Protein AF-A7SX64-F1 (afdb_monomer)

InterPro domains:
  IPR026171 Fanconi anemia group I protein [PTHR21818] (3-124)
  IPR029308 FANCI solenoid 1 domain [PF14675] (15-123)

Secondary structure (DSSP, 8-state):
-GGGS-TTSHHHHHHHHHHHHHHHHHHHH--S-HHHHHH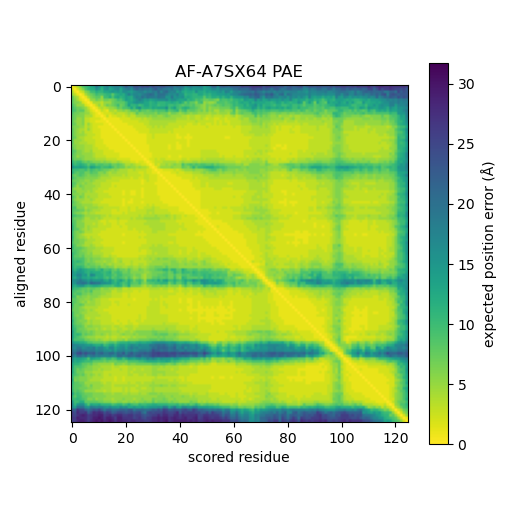HHHHHHHHHTTS-HHHHHHHHHHHHHHHHHT--TT-GGGGHHHHHHHHHHT-S-EESSSS-S-EE-HHHHHHHHHHHHHHHTT---

pLDDT: mean 84.51, std 13.71, range [35.16, 96.38]

Solvent-accessible surface area (backbone atoms only — not comparable to full-atom values): 7069 Å² total; per-residue (Å²): 113,66,92,82,34,52,64,91,38,75,66,18,36,53,51,50,52,50,50,53,52,51,53,41,49,49,40,35,72,54,86,52,57,66,71,58,47,51,52,50,51,54,54,54,58,65,51,48,68,76,52,54,42,60,56,50,49,58,53,47,48,56,50,52,51,26,63,75,69,62,63,57,74,57,52,60,48,57,66,49,48,65,55,50,49,53,47,33,38,75,30,78,57,25,58,52,65,96,87,49,98,44,71,41,36,13,51,58,52,44,51,53,51,53,50,51,56,56,58,58,64,72,70,72,128

Foldseek 3Di:
DCVVQPCVDPVSVVVLLVVLLVLLLVLLVVPDDPVVLVVSLVVVLVCLLVHDLASLVVVLVVVVCCVLVVSSPNCSSVVCVVSSLVSLQPAQWHDDDDDDPDIDHSVVVSVVSVVVVVVSVVPDD

Radius of gyration: 14.68 Å; Cα contacts (8 Å, |Δi|>4): 126;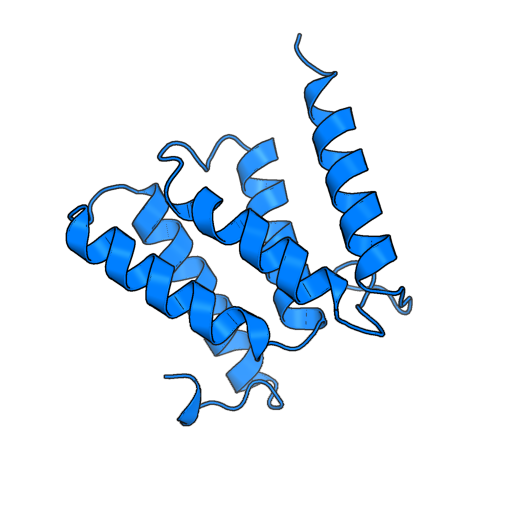 chains: 1; bounding box: 35×39×41 Å

Nearest PDB structures (foldseek):
  3s4z-assembly1_A  TM=8.999E-01  e=1.211E-05  Mus musculus
  8a2q-assembly1_B  TM=9.319E-01  e=1.605E-04  Gallus gallus

Structure (mmCIF, N/CA/C/O backbone):
data_AF-A7SX64-F1
#
_entry.id   AF-A7SX64-F1
#
loop_
_atom_site.group_PDB
_atom_site.id
_atom_site.type_symbol
_atom_site.label_atom_id
_atom_site.label_alt_id
_atom_site.label_comp_id
_atom_site.label_asym_id
_atom_site.label_entity_id
_atom_site.label_seq_id
_atom_site.pdbx_PDB_ins_code
_atom_site.Cartn_x
_atom_site.Cartn_y
_atom_site.Cartn_z
_atom_site.occupancy
_atom_site.B_iso_or_equiv
_atom_site.auth_seq_id
_atom_site.auth_comp_id
_atom_site.auth_asym_id
_atom_site.auth_atom_id
_atom_site.pdbx_PDB_model_num
ATOM 1 N N . VAL A 1 1 ? 5.598 -17.153 4.129 1.00 47.62 1 VAL A N 1
ATOM 2 C CA . VAL A 1 1 ? 4.821 -17.276 2.870 1.00 47.62 1 VAL A CA 1
ATOM 3 C C . VAL A 1 1 ? 5.610 -16.771 1.656 1.00 47.62 1 VAL A C 1
ATOM 5 O O . VAL A 1 1 ? 5.796 -17.565 0.745 1.00 47.62 1 VAL A O 1
ATOM 8 N N . ASN A 1 2 ? 6.177 -15.554 1.653 1.00 49.62 2 ASN A N 1
ATOM 9 C CA . ASN A 1 2 ? 6.927 -15.024 0.492 1.00 49.62 2 ASN A CA 1
ATOM 10 C C . ASN A 1 2 ? 8.206 -15.802 0.111 1.00 49.62 2 ASN A C 1
ATOM 12 O O . ASN A 1 2 ? 8.523 -15.906 -1.068 1.00 49.62 2 ASN A O 1
ATOM 16 N N . LYS A 1 3 ? 8.895 -16.458 1.058 1.00 59.31 3 LYS A N 1
ATOM 17 C CA . LYS A 1 3 ? 10.050 -17.325 0.726 1.00 59.31 3 LYS A CA 1
ATOM 18 C C . LYS A 1 3 ? 9.685 -18.579 -0.087 1.00 59.31 3 LYS A C 1
ATOM 20 O O . LYS A 1 3 ? 10.558 -19.158 -0.716 1.00 59.31 3 LYS A O 1
ATOM 25 N N . GLY A 1 4 ? 8.417 -19.003 -0.065 1.00 61.94 4 GLY A N 1
ATOM 26 C CA . GLY A 1 4 ? 7.933 -20.177 -0.803 1.00 61.94 4 GLY A CA 1
ATOM 27 C C . GLY A 1 4 ? 7.260 -19.845 -2.137 1.00 61.94 4 GLY A C 1
ATOM 28 O O . GLY A 1 4 ? 6.837 -20.756 -2.840 1.00 61.94 4 GLY A O 1
ATOM 29 N N . SER A 1 5 ? 7.111 -18.560 -2.477 1.00 63.25 5 SER A N 1
ATOM 30 C CA . SER A 1 5 ? 6.430 -18.120 -3.697 1.00 63.25 5 SER A CA 1
ATOM 31 C C . SER A 1 5 ? 7.075 -16.824 -4.202 1.00 63.25 5 SER A C 1
ATOM 33 O O . SER A 1 5 ? 6.650 -15.737 -3.819 1.00 63.25 5 SER A O 1
ATOM 35 N N . PRO A 1 6 ? 8.141 -16.921 -5.015 1.00 73.38 6 PRO A N 1
ATOM 36 C CA . PRO A 1 6 ? 8.865 -15.750 -5.489 1.00 73.38 6 PRO A CA 1
ATOM 37 C C . PRO A 1 6 ? 7.959 -14.834 -6.312 1.00 73.38 6 PRO A C 1
ATOM 39 O O . PRO A 1 6 ? 7.309 -15.283 -7.259 1.00 73.38 6 PRO A O 1
ATOM 42 N N . VAL A 1 7 ? 7.968 -13.539 -5.995 1.00 70.94 7 VAL A N 1
ATOM 43 C CA . VAL A 1 7 ? 7.174 -12.507 -6.691 1.00 70.94 7 VAL A CA 1
ATOM 44 C C . VAL A 1 7 ? 7.640 -12.299 -8.146 1.00 70.94 7 VAL A C 1
ATOM 46 O O . VAL A 1 7 ? 6.932 -11.708 -8.952 1.00 70.94 7 VAL A O 1
ATOM 49 N N . SER A 1 8 ? 8.809 -12.837 -8.508 1.00 72.88 8 SER A N 1
ATOM 50 C CA . SER A 1 8 ? 9.301 -12.923 -9.888 1.00 72.88 8 SER A CA 1
ATOM 51 C C . SER A 1 8 ? 8.517 -13.909 -10.763 1.00 72.88 8 SER A C 1
ATOM 53 O O . SER A 1 8 ? 8.577 -13.817 -11.985 1.00 72.88 8 SER A O 1
ATOM 55 N N . SER A 1 9 ? 7.779 -14.847 -10.162 1.00 81.75 9 SER A N 1
ATOM 56 C CA . SER A 1 9 ? 6.861 -15.737 -10.878 1.00 81.75 9 SER A CA 1
ATOM 57 C C . SER A 1 9 ? 5.459 -15.130 -10.936 1.00 81.75 9 SER A C 1
ATOM 59 O O . SER A 1 9 ? 5.009 -14.508 -9.974 1.00 81.75 9 SER A O 1
ATOM 61 N N . THR A 1 10 ? 4.728 -15.349 -12.031 1.00 81.50 10 THR A N 1
ATOM 62 C CA . THR A 1 10 ? 3.343 -14.866 -12.172 1.00 81.50 10 THR A CA 1
ATOM 63 C C . THR A 1 10 ? 2.431 -15.388 -11.058 1.00 81.50 10 THR A C 1
ATOM 65 O O . THR A 1 10 ? 1.606 -14.639 -10.535 1.00 81.50 10 THR A O 1
ATOM 68 N N . ASP A 1 11 ? 2.593 -16.649 -10.656 1.00 84.50 11 ASP A N 1
ATOM 69 C CA . ASP A 1 11 ? 1.783 -17.253 -9.594 1.00 84.50 11 ASP A CA 1
ATOM 70 C C . ASP A 1 11 ? 2.153 -16.723 -8.209 1.00 84.50 11 ASP A C 1
ATOM 72 O O . ASP A 1 11 ? 1.265 -16.448 -7.400 1.00 84.50 11 ASP A O 1
ATOM 76 N N . GLY A 1 12 ? 3.448 -16.522 -7.942 1.00 83.56 12 GLY A N 1
ATOM 77 C CA . GLY A 1 12 ? 3.907 -15.903 -6.701 1.00 83.56 12 GLY A CA 1
ATOM 78 C C . GLY A 1 12 ? 3.429 -14.467 -6.575 1.00 83.56 12 GLY A C 1
ATOM 79 O O . GLY A 1 12 ? 2.875 -14.104 -5.544 1.00 83.56 12 GLY A O 1
ATOM 80 N N . PHE A 1 13 ? 3.507 -13.691 -7.655 1.00 85.38 13 PHE A N 1
ATOM 81 C CA . PHE A 1 13 ? 2.944 -12.348 -7.721 1.00 85.38 13 PHE A CA 1
ATOM 82 C C . PHE A 1 13 ? 1.452 -12.319 -7.361 1.00 85.38 13 PHE A C 1
ATOM 84 O O . PHE A 1 13 ? 1.047 -11.603 -6.442 1.00 85.38 13 PHE A O 1
ATOM 91 N N . LYS A 1 14 ? 0.637 -13.151 -8.024 1.00 87.19 14 LYS A N 1
ATOM 92 C CA . LYS A 1 14 ? -0.808 -13.246 -7.756 1.00 87.19 14 LYS A CA 1
ATOM 93 C C . LYS A 1 14 ? -1.094 -13.662 -6.316 1.00 87.19 14 LYS A C 1
ATOM 95 O O . LYS A 1 14 ? -1.961 -13.077 -5.670 1.00 87.19 14 LYS A O 1
ATOM 100 N N . ARG A 1 15 ? -0.368 -14.656 -5.799 1.00 90.12 15 ARG A N 1
ATOM 101 C CA . ARG A 1 15 ? -0.540 -15.154 -4.429 1.00 90.12 15 ARG A CA 1
ATOM 102 C C . ARG A 1 15 ? -0.167 -14.098 -3.394 1.00 90.12 15 ARG A C 1
ATOM 104 O O . ARG A 1 15 ? -0.904 -13.933 -2.426 1.00 90.12 15 ARG A O 1
ATOM 111 N N . THR A 1 16 ? 0.934 -13.379 -3.596 1.00 89.44 16 THR A N 1
ATOM 112 C CA . THR A 1 16 ? 1.352 -12.287 -2.712 1.00 89.44 16 THR A CA 1
ATOM 113 C C . THR A 1 16 ? 0.294 -11.191 -2.694 1.00 89.44 16 THR A C 1
ATOM 115 O O . THR A 1 16 ? -0.166 -10.820 -1.619 1.00 89.44 16 THR A O 1
ATOM 118 N N . LEU A 1 17 ? -0.184 -10.731 -3.853 1.00 90.31 17 LEU A N 1
ATOM 119 C CA . LEU A 1 17 ? -1.247 -9.725 -3.896 1.00 90.31 17 LEU A CA 1
ATOM 120 C C . LEU A 1 17 ? -2.545 -10.195 -3.239 1.00 90.31 17 LEU A C 1
ATOM 122 O O . LEU A 1 17 ? -3.163 -9.431 -2.500 1.00 90.31 17 LEU A O 1
ATOM 126 N N . LEU A 1 18 ? -2.949 -11.447 -3.468 1.00 92.31 18 LEU A N 1
ATOM 127 C CA . LEU A 1 18 ? -4.130 -12.021 -2.825 1.00 92.31 18 LEU A CA 1
ATOM 128 C C . LEU A 1 18 ? -3.977 -12.049 -1.300 1.00 92.31 18 LEU A C 1
ATOM 130 O O . LEU A 1 18 ? -4.916 -11.702 -0.588 1.00 92.31 18 LEU A O 1
ATOM 134 N N . PHE A 1 19 ? -2.793 -12.411 -0.803 1.00 92.88 19 PHE A N 1
ATOM 135 C CA . PHE A 1 19 ? -2.486 -12.400 0.624 1.00 92.88 19 PHE A CA 1
ATOM 136 C C . PHE A 1 19 ? -2.623 -10.994 1.222 1.00 92.88 19 PHE A C 1
ATOM 138 O O . PHE A 1 19 ? -3.344 -10.823 2.202 1.00 92.88 19 PHE A O 1
ATOM 145 N N . TYR A 1 20 ? -2.020 -9.976 0.597 1.00 93.69 20 TYR A N 1
ATOM 146 C CA . TYR A 1 20 ? -2.165 -8.586 1.043 1.00 93.69 20 TYR A CA 1
ATOM 147 C C . TYR A 1 20 ? -3.628 -8.127 1.031 1.00 93.69 20 TYR A C 1
ATOM 149 O O . TYR A 1 20 ? -4.100 -7.591 2.031 1.00 93.69 20 TYR A O 1
ATOM 157 N N . LYS A 1 21 ? -4.362 -8.368 -0.065 1.00 91.69 21 LYS A N 1
ATOM 158 C CA . LYS A 1 21 ? -5.786 -8.005 -0.185 1.00 91.69 21 LYS A CA 1
ATOM 159 C C . LYS A 1 21 ? -6.630 -8.666 0.906 1.00 91.69 21 LYS A C 1
ATOM 161 O O . LYS A 1 21 ? -7.461 -8.002 1.519 1.00 91.69 21 LYS A O 1
ATOM 166 N N . HIS A 1 22 ? -6.382 -9.943 1.193 1.00 92.75 22 HIS A N 1
ATOM 167 C CA . HIS A 1 22 ? -7.085 -10.663 2.249 1.00 92.75 22 HIS A CA 1
ATOM 168 C C . HIS A 1 22 ? -6.777 -10.093 3.639 1.00 92.75 22 HIS A C 1
ATOM 170 O O . HIS A 1 22 ? -7.699 -9.825 4.404 1.00 92.75 22 HIS A O 1
ATOM 176 N N . CYS A 1 23 ? -5.505 -9.831 3.956 1.00 93.06 23 CYS A N 1
ATOM 177 C CA . CYS A 1 23 ? -5.143 -9.206 5.228 1.00 93.06 23 CYS A CA 1
ATOM 178 C C . CYS A 1 23 ? -5.739 -7.799 5.377 1.00 93.06 23 CYS A C 1
ATOM 180 O O . CYS A 1 23 ? -6.205 -7.456 6.457 1.00 93.06 23 CYS A O 1
ATOM 182 N N . ILE A 1 24 ? -5.760 -6.997 4.309 1.00 91.44 24 ILE A N 1
ATOM 183 C CA . ILE A 1 24 ? -6.397 -5.672 4.309 1.00 91.44 24 ILE A CA 1
ATOM 184 C C . ILE A 1 24 ? -7.898 -5.792 4.596 1.00 91.44 24 ILE A C 1
ATOM 186 O O . ILE A 1 24 ? -8.399 -5.045 5.433 1.00 91.44 24 ILE A O 1
ATOM 190 N N . SER A 1 25 ? -8.594 -6.745 3.962 1.00 89.69 25 SER A N 1
ATOM 191 C CA . SER A 1 25 ? -10.009 -7.026 4.249 1.00 89.69 25 SER A CA 1
ATOM 192 C C . SER A 1 25 ? -10.214 -7.355 5.725 1.00 89.69 25 SER A C 1
ATOM 194 O O . SER A 1 25 ? -10.964 -6.659 6.395 1.00 89.69 25 SER A O 1
ATOM 196 N N . LEU A 1 26 ? -9.453 -8.316 6.264 1.00 90.50 26 LEU A N 1
ATOM 197 C CA . LEU A 1 26 ? -9.541 -8.710 7.675 1.00 90.50 26 LEU A CA 1
ATOM 198 C C . LEU A 1 26 ? -9.324 -7.528 8.634 1.00 90.50 26 LEU A C 1
ATOM 200 O O . LEU A 1 26 ? -10.013 -7.401 9.644 1.00 90.50 26 LEU A O 1
ATOM 204 N N . LEU A 1 27 ? -8.364 -6.648 8.331 1.00 91.00 27 LEU A N 1
ATOM 205 C CA . LEU A 1 27 ? -8.097 -5.449 9.132 1.00 91.00 27 LEU A CA 1
ATOM 206 C C . LEU A 1 27 ? -9.253 -4.437 9.071 1.00 91.00 27 LEU A C 1
ATOM 208 O O . LEU A 1 27 ? -9.523 -3.760 10.067 1.00 91.00 27 LEU A O 1
ATOM 212 N N . ASN A 1 28 ? -9.922 -4.329 7.922 1.00 87.56 28 ASN A N 1
ATOM 213 C CA . ASN A 1 28 ? -11.069 -3.444 7.729 1.00 87.56 28 ASN A CA 1
ATOM 214 C C . ASN A 1 28 ? -12.337 -3.973 8.397 1.00 87.56 28 ASN A C 1
ATOM 216 O O . ASN A 1 28 ? -13.052 -3.177 8.999 1.00 87.56 28 ASN A O 1
ATOM 220 N N . ASP A 1 29 ? -12.567 -5.287 8.352 1.00 86.19 29 ASP A N 1
ATOM 221 C CA . ASP A 1 29 ? -13.725 -5.942 8.974 1.00 86.19 29 ASP A CA 1
ATOM 222 C C . ASP A 1 29 ? -13.731 -5.736 10.498 1.00 86.19 29 ASP A C 1
ATOM 224 O O . ASP A 1 29 ? -14.779 -5.621 11.123 1.00 86.19 29 ASP A O 1
ATOM 228 N N . GLY A 1 30 ? -12.546 -5.601 11.106 1.00 81.81 30 GLY A N 1
ATOM 229 C CA . GLY A 1 30 ? -12.401 -5.212 12.511 1.00 81.81 30 GLY A CA 1
ATOM 230 C C . GLY A 1 30 ? -12.592 -6.345 13.518 1.00 81.81 30 GLY A C 1
ATOM 231 O O . GLY A 1 30 ? -12.357 -6.129 14.706 1.00 81.81 30 GLY A O 1
ATOM 232 N N . ASP A 1 31 ? -12.876 -7.556 13.043 1.00 85.31 31 ASP A N 1
ATOM 233 C CA . ASP A 1 31 ? -13.068 -8.770 13.850 1.00 85.31 31 ASP A CA 1
ATOM 234 C C . ASP A 1 31 ? -11.762 -9.373 14.405 1.00 85.31 31 ASP A C 1
ATOM 236 O O . ASP A 1 31 ? -11.758 -10.419 15.056 1.00 85.31 31 ASP A O 1
ATOM 240 N N . VAL A 1 32 ? -10.624 -8.713 14.176 1.00 88.19 32 VAL A N 1
ATOM 241 C CA . VAL A 1 32 ? -9.315 -9.115 14.704 1.00 88.19 32 VAL A CA 1
ATOM 242 C C . VAL A 1 32 ? -8.930 -8.314 15.955 1.00 88.19 32 VAL A C 1
ATOM 244 O O . VAL A 1 32 ? -8.977 -7.076 15.941 1.00 88.19 32 VAL A O 1
ATOM 247 N N . PRO A 1 33 ? -8.454 -8.985 17.029 1.00 92.44 33 PRO A N 1
ATOM 248 C CA . PRO A 1 33 ? -7.917 -8.315 18.209 1.00 92.44 33 PRO A CA 1
ATOM 249 C C . PRO A 1 33 ? -6.831 -7.301 17.844 1.00 92.44 33 PRO A C 1
ATOM 251 O O . PRO A 1 33 ? -6.017 -7.544 16.955 1.00 92.44 33 PRO A O 1
ATOM 254 N N . ASN A 1 34 ? -6.774 -6.176 18.565 1.00 90.12 34 ASN A N 1
ATOM 255 C CA . ASN A 1 34 ? -5.851 -5.080 18.246 1.00 90.12 34 ASN A CA 1
ATOM 256 C C . ASN A 1 34 ? -4.387 -5.547 18.151 1.00 90.12 34 ASN A C 1
ATOM 258 O O . ASN A 1 34 ? -3.731 -5.301 17.147 1.00 90.12 34 ASN A O 1
ATOM 262 N N . LYS A 1 35 ? -3.922 -6.336 19.128 1.00 93.81 35 LYS A N 1
ATOM 263 C CA . LYS A 1 35 ? -2.570 -6.913 19.119 1.00 93.81 35 LYS A CA 1
ATOM 264 C C . LYS A 1 35 ? -2.270 -7.687 17.827 1.00 93.81 35 LYS A C 1
ATOM 266 O O . LYS A 1 35 ? -1.238 -7.462 17.204 1.00 93.81 35 LYS A O 1
ATOM 271 N N . THR A 1 36 ? -3.187 -8.555 17.406 1.00 93.75 36 THR A N 1
ATOM 272 C CA . THR A 1 36 ? -3.049 -9.347 16.177 1.00 93.75 36 THR A CA 1
ATOM 273 C C . THR A 1 36 ? -3.069 -8.459 14.936 1.00 93.75 36 THR A C 1
ATOM 275 O O . THR A 1 36 ? -2.272 -8.664 14.028 1.00 93.75 36 THR A O 1
ATOM 278 N N . ALA A 1 37 ? -3.931 -7.439 14.901 1.00 92.62 37 ALA A N 1
ATOM 279 C CA . ALA A 1 37 ? -3.956 -6.471 13.810 1.00 92.62 37 ALA A CA 1
ATOM 280 C C . ALA A 1 37 ? -2.607 -5.740 13.670 1.00 92.62 37 ALA A C 1
ATOM 282 O O . ALA A 1 37 ? -2.079 -5.650 12.565 1.00 92.62 37 ALA A O 1
ATOM 283 N N . THR A 1 38 ? -2.010 -5.290 14.779 1.00 93.38 38 THR A N 1
ATOM 284 C CA . THR A 1 38 ? -0.683 -4.655 14.786 1.00 93.38 38 THR A CA 1
ATOM 285 C C . THR A 1 38 ? 0.417 -5.603 14.306 1.00 93.38 38 THR A C 1
ATOM 287 O O . THR A 1 38 ? 1.269 -5.198 13.519 1.00 93.38 38 THR A O 1
ATOM 290 N N . GLU A 1 39 ? 0.399 -6.870 14.731 1.00 94.62 39 GLU A N 1
ATOM 291 C CA . GLU A 1 39 ? 1.358 -7.887 14.272 1.00 94.62 39 GLU A CA 1
ATOM 292 C C . GLU A 1 39 ? 1.238 -8.142 12.761 1.00 94.62 39 GLU A C 1
ATOM 294 O O . GLU A 1 39 ? 2.252 -8.194 12.060 1.00 94.62 39 GLU A O 1
ATOM 299 N N . ILE A 1 40 ? 0.007 -8.231 12.240 1.00 94.50 40 ILE A N 1
ATOM 300 C CA . ILE A 1 40 ? -0.261 -8.358 10.801 1.00 94.50 40 ILE A CA 1
ATOM 301 C C . ILE A 1 40 ? 0.279 -7.135 10.056 1.00 94.50 40 ILE A C 1
ATOM 303 O O . ILE A 1 40 ? 1.023 -7.295 9.091 1.00 94.50 40 ILE A O 1
ATOM 307 N N . ILE A 1 41 ? -0.051 -5.921 10.504 1.00 94.19 41 ILE A N 1
ATOM 308 C CA . ILE A 1 41 ? 0.413 -4.675 9.877 1.00 94.19 41 ILE A CA 1
ATOM 309 C C . ILE A 1 41 ? 1.942 -4.624 9.855 1.00 94.19 41 ILE A C 1
ATOM 311 O O . ILE A 1 41 ? 2.528 -4.406 8.795 1.00 94.19 41 ILE A O 1
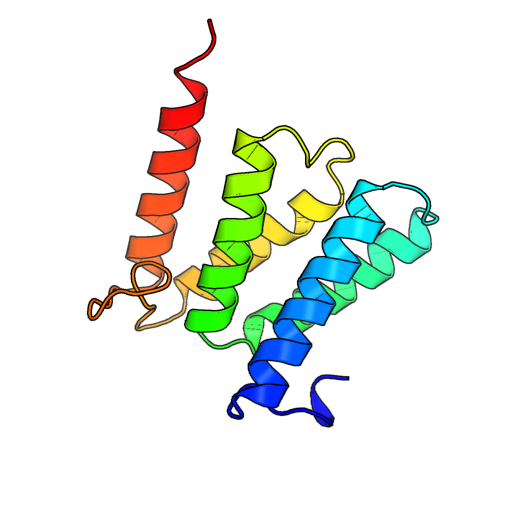ATOM 315 N N . GLY A 1 42 ? 2.594 -4.892 10.990 1.00 94.62 42 GLY A N 1
ATOM 316 C CA . GLY A 1 42 ? 4.052 -4.901 11.096 1.00 94.62 42 GLY A CA 1
ATOM 317 C C . GLY A 1 42 ? 4.700 -5.905 10.142 1.00 94.62 42 GLY A C 1
ATOM 318 O O . GLY A 1 42 ? 5.661 -5.569 9.451 1.00 94.62 42 GLY A O 1
ATOM 319 N N . PHE A 1 43 ? 4.137 -7.112 10.033 1.00 93.56 43 PHE A N 1
ATOM 320 C CA . PHE A 1 43 ? 4.600 -8.109 9.069 1.00 93.56 43 PHE A CA 1
ATOM 321 C C . PHE A 1 43 ? 4.461 -7.624 7.620 1.00 93.56 43 PHE A C 1
ATOM 323 O O . PHE A 1 43 ? 5.425 -7.674 6.856 1.00 93.56 43 PHE A O 1
ATOM 330 N N . LEU A 1 44 ? 3.287 -7.111 7.246 1.00 94.19 44 LEU A N 1
ATOM 331 C CA . LEU A 1 44 ? 3.037 -6.605 5.896 1.00 94.19 44 LEU A CA 1
ATOM 332 C C . LEU A 1 44 ? 3.983 -5.453 5.539 1.00 94.19 44 LEU A C 1
ATOM 334 O O . LEU A 1 44 ? 4.502 -5.431 4.423 1.00 94.19 44 LEU A O 1
ATOM 338 N N . MET A 1 45 ? 4.242 -4.535 6.478 1.00 94.69 45 MET A N 1
ATOM 339 C CA . MET A 1 45 ? 5.150 -3.399 6.294 1.00 94.69 45 MET A CA 1
ATOM 340 C C . MET A 1 45 ? 6.588 -3.815 5.989 1.00 94.69 45 MET A C 1
ATOM 342 O O . MET A 1 45 ? 7.223 -3.181 5.148 1.00 94.69 45 MET A O 1
ATOM 346 N N . MET A 1 46 ? 7.099 -4.854 6.657 1.00 91.25 46 MET A N 1
ATOM 347 C CA . MET A 1 46 ? 8.456 -5.359 6.419 1.00 91.25 46 MET A CA 1
ATOM 348 C C . MET A 1 46 ? 8.605 -5.947 5.014 1.00 91.25 46 MET A C 1
ATOM 350 O O . MET A 1 46 ? 9.621 -5.745 4.355 1.00 91.25 46 MET A O 1
ATOM 354 N N . GLU A 1 47 ? 7.579 -6.644 4.532 1.00 90.69 47 GLU A N 1
ATOM 355 C CA . GLU A 1 47 ? 7.630 -7.312 3.232 1.00 90.69 47 GLU A CA 1
ATOM 356 C C . GLU A 1 47 ? 7.446 -6.333 2.055 1.00 90.69 47 GLU A C 1
ATOM 358 O O . GLU A 1 47 ? 7.946 -6.602 0.961 1.00 90.69 47 GLU A O 1
ATOM 363 N N . LEU A 1 48 ? 6.802 -5.174 2.269 1.00 92.00 48 LEU A N 1
ATOM 364 C CA . LEU A 1 48 ? 6.522 -4.180 1.218 1.00 92.00 48 LEU A CA 1
ATOM 365 C C . LEU A 1 48 ? 7.781 -3.699 0.483 1.00 92.00 48 LEU A C 1
ATOM 367 O O . LEU A 1 48 ? 7.744 -3.531 -0.735 1.00 92.00 48 LEU A O 1
ATOM 371 N N . ASP A 1 49 ? 8.899 -3.513 1.188 1.00 88.56 49 ASP A N 1
ATOM 372 C CA . ASP A 1 49 ? 10.141 -3.011 0.577 1.00 88.56 49 ASP A CA 1
ATOM 373 C C . ASP A 1 49 ? 10.713 -3.982 -0.470 1.00 88.56 49 ASP A C 1
ATOM 375 O O . ASP A 1 49 ? 11.383 -3.574 -1.423 1.00 88.56 49 ASP A O 1
ATOM 379 N N . THR A 1 50 ? 10.404 -5.274 -0.324 1.00 88.69 50 THR A N 1
ATOM 380 C CA . THR A 1 50 ? 10.874 -6.340 -1.219 1.00 88.69 50 THR A CA 1
ATOM 381 C C . THR A 1 50 ? 10.014 -6.497 -2.472 1.00 88.69 50 THR A C 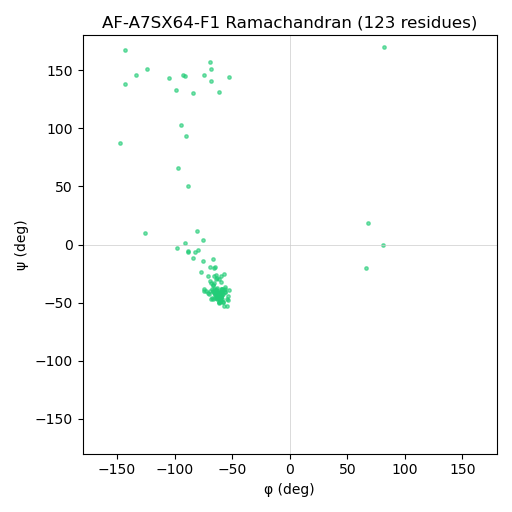1
ATOM 383 O O . THR A 1 50 ? 10.408 -7.188 -3.412 1.00 88.69 50 THR A O 1
ATOM 386 N N . LEU A 1 51 ? 8.842 -5.855 -2.517 1.00 90.62 51 LEU A N 1
ATOM 387 C CA . LEU A 1 51 ? 7.914 -6.006 -3.627 1.00 90.62 51 LEU A CA 1
ATOM 388 C C . LEU A 1 51 ? 8.391 -5.258 -4.884 1.00 90.62 51 LEU A C 1
ATOM 390 O O . LEU A 1 51 ? 8.989 -4.176 -4.791 1.00 90.62 51 LEU A O 1
ATOM 394 N N . PRO A 1 52 ? 8.110 -5.797 -6.084 1.00 91.31 52 PRO A N 1
ATOM 395 C CA . PRO A 1 52 ? 8.350 -5.095 -7.336 1.00 91.31 52 PRO A CA 1
ATOM 396 C C . PRO A 1 52 ? 7.380 -3.918 -7.497 1.00 91.31 52 PRO A C 1
ATOM 398 O O . PRO A 1 52 ? 6.273 -3.929 -6.953 1.00 91.31 52 PRO A O 1
ATOM 401 N N . GLY A 1 53 ? 7.764 -2.930 -8.312 1.00 91.94 53 GLY A N 1
ATOM 402 C CA . GLY A 1 53 ? 6.948 -1.739 -8.581 1.00 91.94 53 GLY A CA 1
ATOM 403 C C . GLY A 1 53 ? 5.520 -2.064 -9.031 1.00 91.94 53 GLY A C 1
ATOM 404 O O . GLY A 1 53 ? 4.566 -1.458 -8.548 1.00 91.94 53 GLY A O 1
ATOM 405 N N . LYS A 1 54 ? 5.344 -3.098 -9.863 1.00 91.00 54 LYS A N 1
ATOM 406 C CA . LYS A 1 54 ? 4.017 -3.570 -10.287 1.00 91.00 54 LYS A CA 1
ATOM 407 C C . LYS A 1 54 ? 3.126 -4.022 -9.119 1.00 91.00 54 LYS A C 1
ATOM 409 O O . LYS A 1 54 ? 1.945 -3.717 -9.089 1.00 91.00 54 LYS A O 1
ATOM 414 N N . ALA A 1 55 ? 3.677 -4.728 -8.132 1.00 91.19 55 ALA A N 1
ATOM 415 C CA . ALA A 1 55 ? 2.875 -5.172 -6.991 1.00 91.19 55 ALA A CA 1
ATOM 416 C C . ALA A 1 55 ? 2.468 -3.978 -6.120 1.00 91.19 55 ALA A C 1
ATOM 418 O O . ALA A 1 55 ? 1.337 -3.899 -5.656 1.00 91.19 55 ALA A O 1
ATOM 419 N N . LEU A 1 56 ? 3.386 -3.031 -5.920 1.00 93.69 56 LEU A N 1
ATOM 420 C CA . LEU A 1 56 ? 3.127 -1.838 -5.121 1.00 93.69 56 LEU A CA 1
ATOM 421 C C . LEU A 1 56 ? 2.080 -0.914 -5.764 1.00 93.69 56 LEU A C 1
ATOM 423 O O . LEU A 1 56 ? 1.225 -0.380 -5.059 1.00 93.69 56 LEU A O 1
ATOM 427 N N . THR A 1 57 ? 2.116 -0.751 -7.087 1.00 92.69 57 THR A N 1
ATOM 428 C CA . TH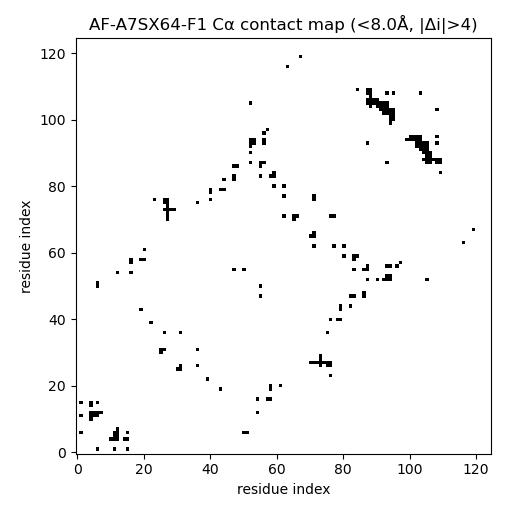R A 1 57 ? 1.098 0.009 -7.835 1.00 92.69 57 THR A CA 1
ATOM 429 C C . THR A 1 57 ? -0.273 -0.660 -7.715 1.00 92.69 57 THR A C 1
ATOM 431 O O . THR A 1 57 ? -1.220 -0.004 -7.294 1.00 92.69 57 THR A O 1
ATOM 434 N N . GLU A 1 58 ? -0.374 -1.981 -7.909 1.00 91.56 58 GLU A N 1
ATOM 435 C CA . GLU A 1 58 ? -1.634 -2.715 -7.698 1.00 91.56 58 GLU A CA 1
ATOM 436 C C . GLU A 1 58 ? -2.169 -2.614 -6.260 1.00 91.56 58 GLU A C 1
ATOM 438 O O . GLU A 1 58 ? -3.377 -2.502 -6.053 1.00 91.56 58 GLU A O 1
ATOM 443 N N . LEU A 1 59 ? -1.293 -2.632 -5.250 1.00 92.62 59 LEU A N 1
ATOM 444 C CA . LEU A 1 59 ? -1.704 -2.417 -3.859 1.00 92.62 59 LEU A CA 1
ATOM 445 C C . LEU A 1 59 ? -2.213 -0.996 -3.624 1.00 92.62 59 LEU A C 1
ATOM 447 O O . LEU A 1 59 ? -3.134 -0.805 -2.838 1.00 92.62 59 LEU A O 1
ATOM 451 N N . THR A 1 60 ? -1.639 -0.005 -4.297 1.00 92.06 60 THR A N 1
ATOM 452 C CA . THR A 1 60 ? -2.079 1.385 -4.173 1.00 92.06 60 THR A CA 1
ATOM 453 C C . THR A 1 60 ? -3.501 1.564 -4.696 1.00 92.06 60 THR A C 1
ATOM 455 O O . THR A 1 60 ? -4.305 2.217 -4.031 1.00 92.06 60 THR A O 1
ATOM 458 N N . GLU A 1 61 ? -3.839 0.940 -5.825 1.00 89.44 61 GLU A N 1
ATOM 459 C CA . GLU A 1 61 ? -5.195 0.987 -6.386 1.00 89.44 61 GLU A CA 1
ATOM 460 C C . GLU A 1 61 ? -6.239 0.433 -5.403 1.00 89.44 61 GLU A C 1
ATOM 462 O O . GLU A 1 61 ? -7.283 1.048 -5.215 1.00 89.44 61 GLU A O 1
ATOM 467 N N . VAL A 1 62 ? -5.920 -0.636 -4.657 1.00 89.31 62 VAL A N 1
ATOM 468 C CA . VAL A 1 62 ? -6.804 -1.167 -3.593 1.00 89.31 62 VAL A CA 1
ATOM 469 C C . VAL A 1 62 ? -7.142 -0.095 -2.552 1.00 89.31 62 VAL A C 1
ATOM 471 O O . VAL A 1 62 ? -8.284 0.002 -2.101 1.00 89.31 62 VAL A O 1
ATOM 474 N N . PHE A 1 63 ? -6.163 0.726 -2.166 1.00 88.00 63 PHE A N 1
ATOM 475 C CA . PHE A 1 63 ? -6.389 1.822 -1.227 1.00 88.00 63 PHE A CA 1
ATOM 476 C C . PHE A 1 63 ? -7.134 2.992 -1.866 1.00 88.00 63 PHE A C 1
ATOM 478 O O . PHE A 1 63 ? -8.012 3.555 -1.219 1.00 88.00 63 PHE A O 1
ATOM 485 N N . LEU A 1 64 ? -6.832 3.359 -3.113 1.00 86.81 64 LEU A N 1
ATOM 486 C CA . LEU A 1 64 ? -7.564 4.415 -3.817 1.00 86.81 64 LEU A CA 1
ATOM 487 C C . LEU A 1 64 ? -9.044 4.062 -3.976 1.00 86.81 64 LEU A C 1
ATOM 489 O O . LEU A 1 64 ? -9.900 4.895 -3.675 1.00 86.81 64 LEU A O 1
ATOM 493 N N . ASP A 1 65 ? -9.338 2.836 -4.400 1.00 86.19 65 ASP A N 1
ATOM 494 C CA . ASP A 1 65 ? -10.699 2.324 -4.533 1.00 86.19 65 ASP A CA 1
ATOM 495 C C . ASP A 1 65 ? -11.396 2.282 -3.177 1.00 86.19 65 ASP A C 1
ATOM 497 O O . ASP A 1 65 ? -12.536 2.729 -3.051 1.00 86.19 65 ASP A O 1
ATOM 501 N N . GLY A 1 66 ? -10.692 1.838 -2.134 1.00 83.06 66 GLY A N 1
ATOM 502 C CA . GLY A 1 66 ? -11.225 1.831 -0.778 1.00 83.06 66 GLY A CA 1
ATOM 503 C C . GLY A 1 66 ? -11.523 3.229 -0.225 1.00 83.06 66 GLY A C 1
ATOM 504 O O . GLY A 1 66 ? -12.544 3.429 0.436 1.00 83.06 66 GLY A O 1
ATOM 505 N N . VAL A 1 67 ? -10.670 4.219 -0.516 1.00 81.12 67 VAL A N 1
ATOM 506 C CA . VAL A 1 67 ? -10.888 5.624 -0.134 1.00 81.12 67 VAL A CA 1
ATOM 507 C C . VAL A 1 67 ? -12.077 6.212 -0.893 1.00 81.12 67 VAL A C 1
ATOM 509 O O . VAL A 1 67 ? -12.927 6.848 -0.274 1.00 81.12 67 VAL A O 1
ATOM 512 N N . LYS A 1 68 ? -12.163 5.993 -2.211 1.00 81.12 68 LYS A N 1
ATOM 513 C CA . LYS A 1 68 ? -13.267 6.494 -3.050 1.00 81.12 68 LYS A CA 1
ATOM 514 C C . LYS A 1 68 ? -14.603 5.836 -2.698 1.00 81.12 68 LYS A C 1
ATOM 516 O O . LYS A 1 68 ? -15.622 6.514 -2.668 1.00 81.12 68 LYS A O 1
ATOM 521 N N . GLY A 1 69 ? -14.593 4.530 -2.433 1.00 79.25 69 GLY A N 1
ATOM 522 C CA . GLY A 1 69 ? -15.775 3.739 -2.090 1.00 79.25 69 GLY A CA 1
ATOM 523 C C . GLY A 1 69 ? -16.192 3.823 -0.620 1.00 79.25 69 GLY A C 1
ATOM 524 O O . GLY A 1 69 ? -17.231 3.280 -0.259 1.00 79.25 69 GLY A O 1
ATOM 525 N N . GLY A 1 70 ? -15.397 4.471 0.240 1.00 75.06 70 GLY A N 1
ATOM 526 C CA . GLY A 1 70 ? -15.684 4.594 1.672 1.00 75.06 70 GLY A CA 1
ATOM 527 C C . GLY A 1 70 ? -15.594 3.277 2.455 1.00 75.06 70 GLY A C 1
ATOM 528 O O . GLY A 1 70 ? -16.136 3.183 3.553 1.00 75.06 70 GLY A O 1
ATOM 529 N N . THR A 1 71 ? -14.920 2.257 1.918 1.00 72.75 71 THR A N 1
ATOM 530 C CA . THR A 1 71 ? -14.865 0.903 2.505 1.00 72.75 71 THR A CA 1
ATOM 531 C C . THR A 1 71 ? -13.725 0.713 3.512 1.00 72.75 71 THR A C 1
ATOM 533 O O . THR A 1 71 ? -13.651 -0.316 4.178 1.00 72.75 71 THR A O 1
ATOM 536 N N . LEU A 1 72 ? -12.849 1.709 3.682 1.00 73.50 72 LEU A N 1
ATOM 537 C CA . LEU A 1 72 ? -11.744 1.701 4.657 1.00 73.50 72 LEU A CA 1
ATOM 538 C C . LEU A 1 72 ? -12.179 2.257 6.027 1.00 73.50 72 LEU A C 1
ATOM 540 O O . LEU A 1 72 ? -11.543 3.151 6.585 1.00 73.50 72 LEU A O 1
ATOM 544 N N . SER A 1 73 ? -13.292 1.751 6.556 1.00 66.06 73 SER A N 1
ATOM 545 C CA . SER A 1 73 ? -14.015 2.308 7.711 1.00 66.06 73 SER A CA 1
ATOM 546 C C . SER A 1 73 ? -13.274 2.202 9.053 1.00 66.06 73 SER A C 1
ATOM 548 O O . SER A 1 73 ? -13.401 3.098 9.884 1.00 66.06 73 SER A O 1
ATOM 550 N N . ASN A 1 74 ? -12.474 1.150 9.270 1.00 70.81 74 ASN A N 1
ATOM 551 C CA . ASN A 1 74 ? -11.765 0.909 10.539 1.00 70.81 74 ASN A CA 1
ATOM 552 C C . ASN A 1 74 ? -10.379 1.582 10.620 1.00 70.81 74 ASN A C 1
ATOM 554 O O . ASN A 1 74 ? -9.713 1.528 11.650 1.00 70.81 74 ASN A O 1
ATOM 558 N N . GLY A 1 75 ? -9.894 2.184 9.529 1.00 76.88 75 GLY A N 1
ATOM 559 C CA . GLY A 1 75 ? -8.644 2.954 9.487 1.00 76.88 75 GLY A CA 1
ATOM 560 C C . GLY A 1 75 ? -7.334 2.179 9.714 1.00 76.88 75 GLY A C 1
ATOM 561 O O . GLY A 1 75 ? -6.292 2.639 9.267 1.00 76.88 75 GLY A O 1
ATOM 562 N N . LYS A 1 76 ? -7.352 0.989 10.325 1.00 85.44 76 LYS A N 1
ATOM 563 C CA . LYS A 1 76 ? -6.147 0.196 10.630 1.00 85.44 76 LYS A CA 1
ATOM 564 C C . LYS A 1 76 ? -5.344 -0.178 9.387 1.00 85.44 76 LYS A C 1
ATOM 566 O O . LYS A 1 76 ? -4.123 -0.081 9.377 1.00 85.44 76 LYS A O 1
ATOM 571 N N . SER A 1 77 ? -6.017 -0.581 8.309 1.00 88.44 77 SER A N 1
ATOM 572 C CA . SER A 1 77 ? -5.326 -0.912 7.057 1.00 88.44 77 SER A CA 1
ATOM 573 C C . SER A 1 77 ? -4.647 0.309 6.422 1.00 88.44 77 SER A C 1
ATOM 575 O O . SER A 1 77 ? -3.629 0.143 5.750 1.00 88.44 77 SER A O 1
ATOM 577 N N . LEU A 1 78 ? -5.146 1.533 6.667 1.00 89.81 78 LEU A N 1
ATOM 578 C CA . LEU A 1 78 ? -4.553 2.772 6.144 1.00 89.81 78 LEU A CA 1
ATOM 579 C C . LEU A 1 78 ? -3.157 3.039 6.709 1.00 89.81 78 LEU A C 1
ATOM 581 O O . LEU A 1 78 ? -2.391 3.765 6.080 1.00 89.81 78 LEU A O 1
ATOM 585 N N . GLU A 1 79 ? -2.784 2.428 7.835 1.00 91.19 79 GLU A N 1
ATOM 586 C CA . GLU A 1 79 ? -1.421 2.508 8.367 1.00 91.19 79 GLU A CA 1
ATOM 587 C C . GLU A 1 79 ? -0.383 1.947 7.382 1.00 91.19 79 GLU A C 1
ATOM 589 O O . GLU A 1 79 ? 0.758 2.402 7.358 1.00 91.19 79 GLU A O 1
ATOM 594 N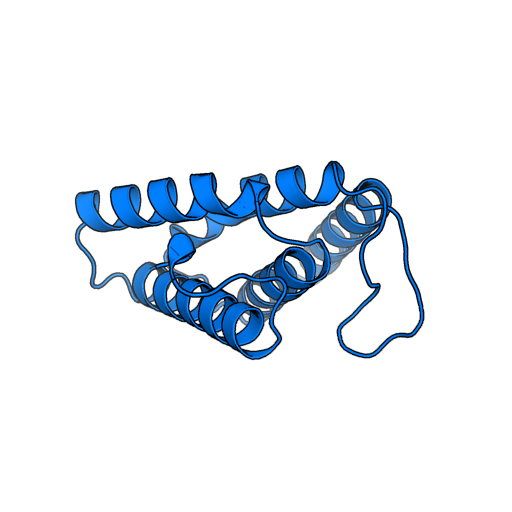 N . LEU A 1 80 ? -0.776 1.014 6.505 1.00 93.12 80 LEU A N 1
ATOM 595 C CA . LEU A 1 80 ? 0.093 0.476 5.454 1.00 93.12 80 LEU A CA 1
ATOM 596 C C . LEU A 1 80 ? 0.361 1.493 4.338 1.00 93.12 80 LEU A C 1
ATOM 598 O O . LEU A 1 80 ? 1.404 1.433 3.685 1.00 93.12 80 LEU A O 1
ATOM 602 N N . PHE A 1 81 ? -0.557 2.433 4.110 1.00 92.31 81 PHE A N 1
ATOM 603 C CA . PHE A 1 81 ? -0.528 3.303 2.938 1.00 92.31 81 PHE A CA 1
ATOM 604 C C . PHE A 1 81 ? 0.712 4.219 2.882 1.00 92.31 81 PHE A C 1
ATOM 606 O O . PHE A 1 81 ? 1.386 4.231 1.849 1.00 92.31 81 PHE A O 1
ATOM 613 N N . PRO A 1 82 ? 1.130 4.907 3.968 1.00 93.31 82 PRO A N 1
ATOM 614 C CA . PRO A 1 82 ? 2.388 5.661 3.982 1.00 93.31 82 PRO A CA 1
ATOM 615 C C . PRO A 1 82 ? 3.623 4.815 3.644 1.00 93.31 82 PRO A C 1
ATOM 617 O O . PRO A 1 82 ? 4.545 5.293 2.971 1.00 93.31 82 PRO A O 1
ATOM 620 N N . LYS A 1 83 ? 3.648 3.549 4.083 1.00 95.69 83 LYS A N 1
ATOM 621 C CA . LYS A 1 83 ? 4.749 2.625 3.793 1.00 95.69 83 LYS A CA 1
ATOM 622 C C . LYS A 1 83 ? 4.748 2.203 2.326 1.00 95.69 83 LYS A C 1
ATOM 624 O O . LYS A 1 83 ? 5.813 2.218 1.716 1.00 95.69 83 LYS A O 1
ATOM 629 N N . ILE A 1 84 ? 3.580 1.926 1.740 1.00 95.25 84 ILE A N 1
ATOM 630 C CA . ILE A 1 84 ? 3.436 1.643 0.300 1.00 95.25 84 ILE A CA 1
ATOM 631 C C . ILE A 1 84 ? 3.952 2.824 -0.528 1.00 95.25 84 ILE A C 1
ATOM 633 O O . ILE A 1 84 ? 4.804 2.633 -1.393 1.00 95.25 84 ILE A O 1
ATOM 637 N N . LEU A 1 85 ? 3.524 4.055 -0.218 1.00 94.75 85 LEU A N 1
ATOM 638 C CA . LEU A 1 85 ? 3.995 5.256 -0.920 1.00 94.75 85 LEU A CA 1
ATOM 639 C C . LEU A 1 85 ? 5.515 5.429 -0.822 1.00 94.75 85 LEU A C 1
ATOM 641 O O . LEU A 1 85 ? 6.158 5.851 -1.781 1.00 94.75 85 LEU A O 1
ATOM 645 N N . SER A 1 86 ? 6.096 5.116 0.335 1.00 95.94 86 SER A N 1
ATOM 646 C CA . SER A 1 86 ? 7.544 5.198 0.546 1.00 95.94 86 SER A CA 1
ATOM 647 C C . SER A 1 86 ? 8.299 4.119 -0.237 1.00 95.94 86 SER A C 1
ATOM 649 O O . SER A 1 86 ? 9.301 4.428 -0.873 1.00 95.94 86 SER A O 1
ATOM 651 N N . ALA A 1 87 ? 7.792 2.883 -0.251 1.00 95.88 87 ALA A N 1
ATOM 652 C CA . ALA A 1 87 ? 8.369 1.774 -1.009 1.00 95.88 87 ALA A CA 1
ATOM 653 C C . ALA A 1 87 ? 8.281 1.994 -2.529 1.00 95.88 87 ALA A C 1
ATOM 655 O O . ALA A 1 87 ? 9.181 1.591 -3.262 1.00 95.88 87 ALA A O 1
ATOM 656 N N . ILE A 1 88 ? 7.222 2.657 -3.004 1.00 95.50 88 ILE A N 1
ATOM 657 C CA . ILE A 1 88 ? 7.087 3.082 -4.401 1.00 95.50 88 ILE A CA 1
ATOM 658 C C . ILE A 1 88 ? 8.097 4.169 -4.736 1.00 95.50 88 ILE A C 1
ATOM 660 O O . ILE A 1 88 ? 8.756 4.070 -5.760 1.00 95.50 88 ILE A O 1
ATOM 664 N N . ALA A 1 89 ? 8.233 5.195 -3.891 1.00 96.38 89 ALA A N 1
ATOM 665 C CA . ALA A 1 89 ? 9.040 6.378 -4.197 1.00 96.38 89 ALA A CA 1
ATOM 666 C C . ALA A 1 89 ? 10.509 6.070 -4.521 1.00 96.38 89 ALA A C 1
ATOM 668 O O . ALA A 1 89 ? 11.148 6.852 -5.217 1.00 96.38 89 ALA A O 1
ATOM 669 N N . VAL A 1 90 ? 11.029 4.949 -4.014 1.00 96.06 90 VAL A N 1
ATOM 670 C CA . VAL A 1 90 ? 12.409 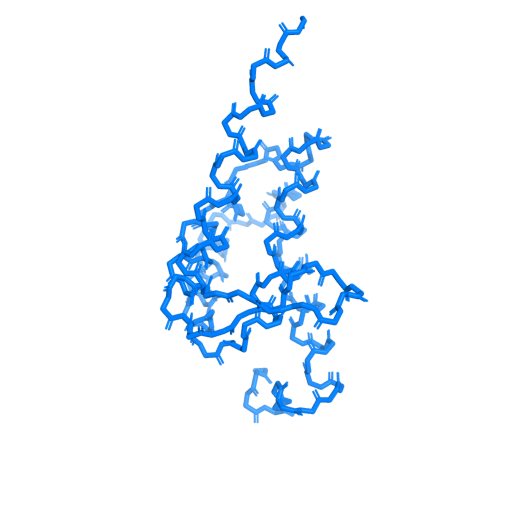4.494 -4.235 1.00 96.06 90 VAL A CA 1
ATOM 671 C C . VAL A 1 90 ? 12.568 3.580 -5.455 1.00 96.06 90 VAL A C 1
ATOM 673 O O . VAL A 1 90 ? 13.663 3.085 -5.697 1.00 96.06 90 VAL A O 1
ATOM 676 N N . LYS A 1 91 ? 11.495 3.293 -6.204 1.00 94.19 91 LYS A N 1
ATOM 677 C CA . LYS A 1 91 ? 11.574 2.504 -7.439 1.00 94.19 91 LYS A CA 1
ATOM 678 C C . LYS A 1 91 ? 11.954 3.402 -8.611 1.00 94.19 91 LYS A C 1
ATOM 680 O O . LYS A 1 91 ? 11.295 4.414 -8.852 1.00 94.19 91 LYS A O 1
ATOM 685 N N . ASP A 1 92 ? 12.957 2.975 -9.372 1.00 93.06 92 ASP A N 1
ATOM 686 C CA . ASP A 1 92 ? 13.418 3.689 -10.569 1.00 93.06 92 ASP A CA 1
ATOM 687 C C . ASP A 1 92 ? 12.338 3.760 -11.652 1.00 93.06 92 ASP A C 1
ATOM 689 O O . ASP A 1 92 ? 12.189 4.783 -12.313 1.00 93.06 92 ASP A O 1
ATOM 693 N N . SER A 1 93 ? 11.560 2.684 -11.799 1.00 92.56 93 SER A N 1
ATOM 694 C CA . SER A 1 93 ? 10.448 2.595 -12.741 1.00 92.56 93 SER A CA 1
ATOM 695 C C . SER A 1 93 ? 9.280 1.801 -12.149 1.00 92.56 93 SER A C 1
ATOM 697 O O . SER A 1 93 ? 9.467 0.774 -11.483 1.00 92.56 93 SER A O 1
ATOM 699 N N . VAL A 1 94 ? 8.064 2.291 -12.384 1.00 93.25 94 VAL A N 1
ATOM 700 C CA . VAL A 1 94 ? 6.798 1.632 -12.066 1.00 93.25 94 VAL A CA 1
ATOM 701 C C . VAL A 1 94 ? 5.838 1.722 -13.260 1.00 93.25 94 VAL A C 1
ATOM 703 O O . VAL A 1 94 ? 5.840 2.727 -13.976 1.00 93.25 94 VAL A O 1
ATOM 706 N N . PRO A 1 95 ? 4.994 0.699 -13.479 1.00 90.50 95 PRO A N 1
ATOM 707 C CA . PRO A 1 95 ? 3.997 0.733 -14.541 1.00 90.50 95 PRO A CA 1
ATOM 708 C C . PRO A 1 95 ? 2.909 1.765 -14.234 1.00 90.50 95 PRO A C 1
ATOM 710 O O . PRO A 1 95 ? 2.457 1.906 -13.096 1.00 90.50 95 PRO A O 1
ATOM 713 N N . VAL A 1 96 ? 2.469 2.478 -15.266 1.00 81.19 96 VAL A N 1
ATOM 714 C CA . VAL A 1 96 ? 1.426 3.501 -15.155 1.00 81.19 96 VAL A CA 1
ATOM 715 C C . VAL A 1 96 ? 0.063 2.861 -15.381 1.00 81.19 96 VAL A C 1
ATOM 717 O O . VAL A 1 96 ? -0.378 2.763 -16.514 1.00 81.19 96 VAL A O 1
ATOM 720 N N . GLY A 1 97 ? -0.638 2.439 -14.332 1.00 69.31 97 GLY A N 1
ATOM 721 C CA . GLY A 1 97 ? -1.944 1.773 -14.460 1.00 69.31 97 GLY A CA 1
ATOM 722 C C . GLY A 1 97 ? -1.850 0.271 -14.775 1.00 69.31 97 GLY A C 1
ATOM 723 O O . GLY A 1 97 ? -0.775 -0.257 -15.047 1.00 69.31 97 GLY A O 1
ATOM 724 N N . LEU A 1 98 ? -2.989 -0.427 -14.691 1.00 61.03 98 LEU A N 1
ATOM 725 C CA . LEU A 1 98 ? -3.062 -1.899 -14.717 1.00 61.03 98 LEU A CA 1
ATOM 726 C C . LEU A 1 98 ? -2.717 -2.526 -16.083 1.00 61.03 98 LEU A C 1
ATOM 728 O O . LEU A 1 98 ? -2.139 -3.613 -16.107 1.00 61.03 98 LEU A O 1
ATOM 732 N N . ASP A 1 99 ? -3.008 -1.824 -17.187 1.00 58.12 99 ASP A N 1
ATOM 733 C CA . ASP A 1 99 ? -2.954 -2.364 -18.560 1.00 58.12 99 ASP A CA 1
ATOM 734 C C . ASP A 1 99 ? -2.074 -1.548 -19.535 1.00 58.12 99 ASP A C 1
ATOM 736 O O . ASP A 1 99 ? -2.103 -1.767 -20.748 1.00 58.12 99 ASP A O 1
ATOM 740 N N . SER A 1 100 ? -1.294 -0.582 -19.045 1.00 59.22 100 SER A N 1
ATOM 741 C CA . SER A 1 100 ? -0.592 0.373 -19.915 1.00 5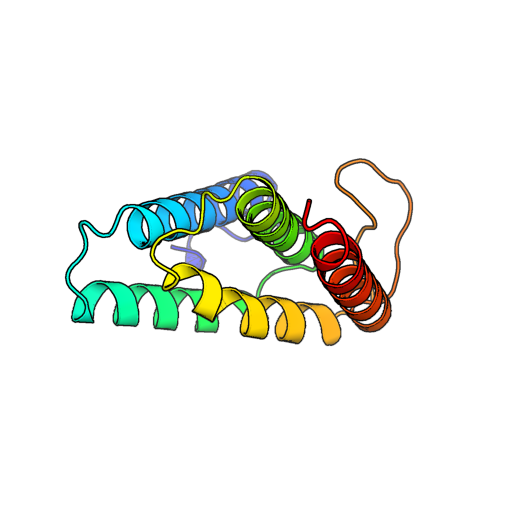9.22 100 SER A CA 1
ATOM 742 C C . SER A 1 100 ? 0.824 -0.069 -20.286 1.00 59.22 100 SER A C 1
ATOM 744 O O . SER A 1 100 ? 1.569 -0.593 -19.465 1.00 59.22 100 SER A O 1
ATOM 746 N N . CYS A 1 101 ? 1.248 0.271 -21.506 1.00 62.69 101 CYS A N 1
ATOM 747 C CA . CYS A 1 101 ? 2.628 0.124 -21.996 1.00 62.69 101 CYS A CA 1
ATOM 748 C C . CYS A 1 101 ? 3.568 1.264 -21.526 1.00 62.69 101 CYS A C 1
ATOM 750 O O . CYS A 1 101 ? 4.653 1.445 -22.077 1.00 62.69 101 CYS A O 1
ATOM 752 N N . GLY A 1 102 ? 3.126 2.085 -20.567 1.00 80.69 102 GLY A N 1
ATOM 753 C CA . GLY A 1 102 ? 3.852 3.253 -20.070 1.00 80.69 102 GLY A CA 1
ATOM 754 C C . GLY A 1 102 ? 4.472 3.003 -18.700 1.00 80.69 102 GLY A C 1
ATOM 755 O O . GLY A 1 102 ? 3.865 2.360 -17.844 1.00 80.69 102 GLY A O 1
ATOM 756 N N . GLU A 1 103 ? 5.656 3.566 -18.488 1.00 90.12 103 GLU A N 1
ATOM 757 C CA . GLU A 1 103 ? 6.384 3.538 -17.222 1.00 90.12 103 GLU A CA 1
ATOM 758 C C . GLU A 1 103 ? 6.704 4.967 -16.762 1.00 90.12 103 GLU A C 1
ATOM 760 O O . GLU A 1 103 ? 6.853 5.872 -17.585 1.00 90.12 103 GLU A O 1
ATOM 765 N N . MET A 1 104 ? 6.797 5.178 -15.450 1.00 93.50 104 MET A N 1
ATOM 766 C CA . MET A 1 104 ? 7.300 6.423 -14.854 1.00 93.50 104 MET A CA 1
ATOM 767 C C . MET A 1 104 ? 8.121 6.121 -13.603 1.00 93.50 104 MET A C 1
ATOM 769 O O . MET A 1 104 ? 8.055 5.008 -13.080 1.00 93.50 104 MET A O 1
ATOM 773 N N . SER A 1 105 ? 8.862 7.096 -13.077 1.00 96.00 105 SER A N 1
ATOM 774 C CA . SER A 1 105 ? 9.572 6.875 -11.818 1.00 96.00 105 SER A CA 1
ATOM 775 C C . SER A 1 105 ? 8.598 6.732 -10.650 1.00 96.00 105 SER A C 1
ATOM 777 O O . SER A 1 105 ? 7.517 7.329 -10.610 1.00 96.00 105 SER A O 1
ATOM 779 N N . GLY A 1 106 ? 8.995 5.971 -9.633 1.00 95.69 106 GLY A N 1
ATOM 780 C CA . GLY A 1 106 ? 8.181 5.805 -8.436 1.00 95.69 106 GLY A CA 1
ATOM 781 C C . GLY A 1 106 ? 7.905 7.126 -7.708 1.00 95.69 106 GLY A C 1
ATOM 782 O O . GLY A 1 106 ? 6.829 7.320 -7.138 1.00 95.69 106 GLY A O 1
ATOM 783 N N . SER A 1 107 ? 8.845 8.074 -7.757 1.00 96.12 107 SER A N 1
ATOM 784 C CA . SER A 1 107 ? 8.672 9.404 -7.158 1.00 96.12 107 SER A CA 1
ATOM 785 C C . SER A 1 107 ? 7.607 10.250 -7.875 1.00 96.12 107 SER A C 1
ATOM 787 O O . SER A 1 107 ? 6.795 10.914 -7.218 1.00 96.12 107 SER A O 1
ATOM 789 N N . GLU A 1 108 ? 7.545 10.168 -9.207 1.00 95.12 108 GLU A N 1
ATOM 790 C CA . GLU A 1 108 ? 6.498 10.791 -10.021 1.00 95.12 108 GLU A CA 1
ATOM 791 C C . GLU A 1 108 ? 5.139 10.144 -9.749 1.00 95.12 108 GLU A C 1
ATOM 793 O O . GLU A 1 108 ? 4.174 10.858 -9.466 1.00 95.12 108 GLU A O 1
ATOM 798 N N . TYR A 1 109 ? 5.071 8.808 -9.725 1.00 94.38 109 TYR A N 1
ATOM 799 C CA . TYR A 1 109 ? 3.829 8.086 -9.436 1.00 94.38 109 TYR A CA 1
ATOM 800 C C . TYR A 1 109 ? 3.284 8.444 -8.048 1.00 94.38 109 TYR A C 1
ATOM 802 O O . TYR A 1 109 ? 2.117 8.811 -7.916 1.00 94.38 109 TYR A O 1
ATOM 810 N N . LYS A 1 110 ? 4.136 8.468 -7.009 1.00 95.00 110 LYS A N 1
ATOM 811 C CA . LYS A 1 110 ? 3.752 8.942 -5.666 1.00 95.00 110 LYS A CA 1
ATOM 812 C C . LYS A 1 110 ? 3.145 10.346 -5.702 1.00 95.00 110 LYS A C 1
ATOM 814 O O . LYS A 1 110 ? 2.144 10.598 -5.031 1.00 95.00 110 LYS A O 1
ATOM 819 N N . SER A 1 111 ? 3.744 11.260 -6.461 1.00 94.25 111 SER A N 1
ATOM 820 C CA . SER A 1 111 ? 3.256 12.638 -6.571 1.00 94.25 111 SER A CA 1
ATOM 821 C C . SER A 1 111 ? 1.878 12.694 -7.240 1.00 94.25 111 SER A C 1
ATOM 823 O O . SER A 1 111 ? 0.980 13.374 -6.742 1.00 94.25 111 SER A O 1
ATOM 825 N N . GLN A 1 112 ? 1.664 11.920 -8.309 1.00 91.25 112 GLN A N 1
ATOM 826 C CA . GLN A 1 112 ? 0.360 11.811 -8.974 1.00 91.25 112 GLN A CA 1
ATOM 827 C C . GLN A 1 112 ? -0.726 11.221 -8.066 1.00 91.25 112 GLN A C 1
ATOM 829 O O . GLN A 1 112 ? -1.853 11.722 -8.051 1.00 91.25 112 GLN A O 1
ATOM 834 N N . LEU A 1 113 ? -0.394 10.202 -7.270 1.00 90.06 113 LEU A N 1
ATOM 835 C CA . LEU A 1 113 ? -1.318 9.612 -6.299 1.00 90.06 113 LEU A CA 1
ATOM 836 C C . LEU A 1 113 ? -1.780 10.626 -5.256 1.00 90.06 113 LEU A C 1
ATOM 838 O O . LEU A 1 113 ? -2.975 10.741 -4.985 1.00 90.06 113 LEU A O 1
ATOM 842 N N . LEU A 1 114 ? -0.838 11.374 -4.676 1.00 90.94 114 LEU A N 1
ATOM 843 C CA . LEU A 1 114 ? -1.151 12.395 -3.680 1.00 90.94 114 LEU A CA 1
ATOM 844 C C . LEU A 1 114 ? -2.021 13.498 -4.279 1.00 90.94 114 LEU A C 1
ATOM 846 O O . LEU A 1 114 ? -3.008 13.890 -3.661 1.00 90.94 114 LEU A O 1
ATOM 850 N N . ASN A 1 115 ? -1.717 13.938 -5.501 1.00 90.06 115 ASN A N 1
ATOM 851 C CA . ASN A 1 115 ? -2.548 14.903 -6.216 1.00 90.06 115 ASN A CA 1
ATOM 852 C C . ASN A 1 115 ? -3.966 14.362 -6.438 1.00 90.06 115 ASN A C 1
ATOM 854 O O . ASN A 1 115 ? -4.932 15.048 -6.123 1.00 90.06 115 ASN A O 1
ATOM 858 N N . THR A 1 116 ? -4.100 13.112 -6.886 1.00 86.31 116 THR A N 1
ATOM 859 C CA . THR A 1 116 ? -5.400 12.452 -7.092 1.00 86.31 116 THR A CA 1
ATOM 860 C C . THR A 1 116 ? -6.215 12.402 -5.798 1.00 86.31 116 THR A C 1
ATOM 862 O O . THR A 1 116 ? -7.392 12.767 -5.782 1.00 86.31 116 THR A O 1
ATOM 865 N N . LEU A 1 117 ? -5.587 12.005 -4.689 1.00 83.94 117 LEU A N 1
ATOM 866 C CA . LEU A 1 117 ? -6.223 11.961 -3.373 1.00 83.94 117 LEU A CA 1
ATOM 867 C C . LEU A 1 117 ? -6.647 13.353 -2.893 1.00 83.94 117 LEU A C 1
ATOM 869 O O . LEU A 1 117 ? -7.780 13.524 -2.440 1.00 83.94 117 LEU A O 1
ATOM 873 N N . CYS A 1 118 ? -5.779 14.355 -3.027 1.00 83.62 118 CYS A N 1
ATOM 874 C CA . CYS A 1 118 ? -6.087 15.733 -2.657 1.00 83.62 118 CY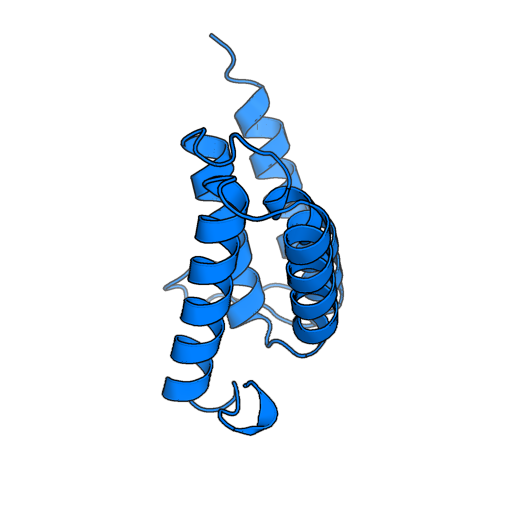S A CA 1
ATOM 875 C C . CYS A 1 118 ? -7.237 16.299 -3.501 1.00 83.62 118 CYS A C 1
ATOM 877 O O . CYS A 1 118 ? -8.183 16.833 -2.931 1.00 83.62 118 CYS A O 1
ATOM 879 N N . SER A 1 119 ? -7.219 16.113 -4.824 1.00 81.00 119 SER A N 1
ATOM 880 C CA . SER A 1 119 ? -8.281 16.566 -5.733 1.00 81.00 119 SER A CA 1
ATOM 881 C C . SER A 1 119 ? -9.617 15.865 -5.476 1.00 81.00 119 SER A C 1
ATOM 883 O O . SER A 1 119 ? -10.657 16.519 -5.497 1.00 81.00 119 SER A O 1
ATOM 885 N N . SER A 1 120 ? -9.608 14.565 -5.161 1.00 68.44 120 SER A N 1
ATOM 886 C CA . SER A 1 120 ? -10.833 13.810 -4.850 1.00 68.44 120 SER A CA 1
ATOM 887 C C . SER A 1 120 ? -11.548 14.308 -3.586 1.00 68.44 120 SER A C 1
ATOM 889 O O . SER A 1 120 ? -12.774 14.278 -3.518 1.00 68.44 120 SER A O 1
ATOM 891 N N . ARG A 1 121 ? -10.808 14.854 -2.608 1.00 57.16 121 ARG A N 1
ATOM 892 C CA . ARG A 1 121 ? -11.375 15.426 -1.374 1.00 57.16 121 ARG A CA 1
ATOM 893 C C . ARG A 1 121 ? -12.030 16.797 -1.562 1.00 57.16 121 ARG A C 1
ATOM 895 O O . ARG A 1 121 ? -12.776 17.211 -0.676 1.00 57.16 121 ARG A O 1
ATOM 902 N N . TYR A 1 122 ? -11.793 17.481 -2.684 1.00 41.34 122 TYR A N 1
ATOM 903 C CA . TYR A 1 122 ? -12.471 18.743 -3.012 1.00 41.34 122 TYR A CA 1
ATOM 904 C C . TYR A 1 122 ? -13.886 18.546 -3.581 1.00 41.34 122 TYR A C 1
ATOM 906 O O . TYR A 1 122 ? -14.607 19.525 -3.739 1.00 41.34 122 TYR A O 1
ATOM 914 N N . HIS A 1 123 ? -14.329 17.306 -3.817 1.00 37.22 123 HIS A N 1
ATOM 915 C CA . HIS A 1 123 ? -15.736 16.981 -4.070 1.00 37.22 123 HIS A CA 1
ATOM 916 C C . HIS A 1 123 ? -16.414 16.509 -2.774 1.00 37.22 123 HIS A C 1
ATOM 918 O O . HIS A 1 123 ? -16.794 15.353 -2.619 1.00 37.22 123 HIS A O 1
ATOM 924 N N . LYS A 1 124 ? -16.541 17.420 -1.806 1.00 35.16 124 LYS A N 1
ATOM 925 C CA . LYS A 1 124 ? -17.575 17.305 -0.773 1.00 35.16 124 LYS A CA 1
ATOM 926 C C . LYS A 1 124 ? -18.772 18.121 -1.252 1.00 35.16 124 LYS A C 1
ATOM 928 O O . LYS A 1 124 ? -18.712 19.348 -1.203 1.00 35.16 124 LYS A O 1
ATOM 933 N N . HIS A 1 125 ? -19.797 17.440 -1.755 1.00 35.38 125 HIS A N 1
ATOM 934 C CA . HIS A 1 125 ? -21.160 17.965 -1.727 1.00 35.38 125 HIS A CA 1
ATOM 935 C C . HIS A 1 125 ? -21.782 17.614 -0.379 1.00 35.38 125 HIS A C 1
ATOM 937 O O . HIS A 1 125 ? -21.557 16.468 0.076 1.00 35.38 125 HIS A O 1
#

Mean predicted aligned error: 6.25 Å

Sequence (125 aa):
VNKGSPVSSTDGFKRTLLFYKHCISLLNDGDVPNKTATEIIGFLMMELDTLPGKALTELTEVFLDGVKGGTLSNGKSLELFPKILSAIAVKDSVPVGLDSCGEMSGSEYKSQLLNTLCSSRYHKH

Organism: Nematostella vectensis (NCBI:txid45351)